Protein AF-A0A7S1AEE5-F1 (afdb_monomer)

pLDDT: mean 79.68, std 17.66, range [35.34, 95.5]

Mean predicted aligned error: 10.33 Å

Nearest PDB structures (foldseek):
  1e42-assembly1_A  TM=6.132E-01  e=3.436E-02  Homo sapiens
  4wmc-assembly2_C  TM=3.630E-01  e=2.914E-01  Klebsiella pneumoniae
  4tmd-assembly1_A  TM=2.696E-01  e=6.691E-01  Mycolicibacterium smegmatis MC2 155
  3pu2-assembly4_D  TM=3.968E-01  e=5.674E+00  Cereibacter sphaeroides 2.4.1
  4esq-assembly1_A  TM=3.292E-01  e=3.325E+00  Mycobacterium tuberculosis H37Rv

Foldseek 3Di:
DDPDDDDDDDDAPLNQWDADPDPLVCLLVVLQCVVVCPDPAKDKDKDKDQAFLVLVVVCCCVRQVRFWRPDDRPDDPPPDPCVVVVVVDDDDDDPDPQPWDWIWGWTAGPPGKIKIWIWTHTRGMIMIMIMINDPVVVVSVVVVVVVSVVVSVVVVVVVVVVVVVVVVPPPDD

InterPro domains:
  IPR038741 AP-5 complex subunit beta-1 [PTHR34033] (4-146)
  IPR048981 AP5B1, C-terminal domain [PF21590] (101-146)

Secondary structure (DSSP, 8-state):
----PPPP-PPPGGGG-B--SS-GGGHHHHHHHHHTT-STT-EEEEEEE---HHHHHHHHHHHHGGGB-SS----------GGG-TTS-SS---------EEEEEEEEETTTEEEEEEEEE-SS-EEEEEEES-THHHHHHHHHHHHHHHHHHHHHHHHHHHHHHHHHTSS--

Sequence (173 aa):
MYFGQLERFCISFQDLFLPARLPLVLWPHLYEHLWKGSLSKSCWSVKVLDLDRAIVQELISCQLGPFIVPFTVRLEEEDFDFEQEECFEREGANEAQVAVETVCVIVFIPPGCHLLMRFTISTHSTIVRILTDRFQLLSYMDSFFLSWSRAALSLVERAVAQEIERGSGGSQL

Structure (mmCIF, N/CA/C/O backbone):
data_AF-A0A7S1AEE5-F1
#
_entry.id   AF-A0A7S1AEE5-F1
#
loop_
_atom_site.group_PDB
_atom_site.id
_atom_site.type_symbol
_atom_site.label_atom_id
_atom_site.label_alt_id
_atom_site.label_comp_id
_atom_site.label_asym_id
_atom_site.label_entity_id
_atom_site.label_seq_id
_atom_site.pdbx_PDB_ins_code
_atom_site.Cartn_x
_atom_site.Cartn_y
_atom_site.Cartn_z
_atom_site.occupancy
_atom_site.B_iso_or_equiv
_atom_site.auth_seq_id
_atom_site.auth_comp_id
_atom_site.auth_asym_id
_atom_site.auth_atom_id
_atom_site.pdbx_PDB_model_num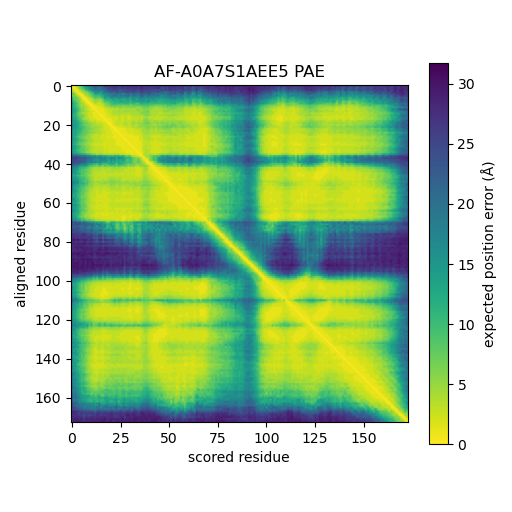
ATOM 1 N N . MET A 1 1 ? -30.326 16.191 -31.937 1.00 45.31 1 MET A N 1
ATOM 2 C CA . MET A 1 1 ? -28.872 16.227 -31.674 1.00 45.31 1 MET A CA 1
ATOM 3 C C . MET A 1 1 ? -28.689 16.090 -30.171 1.00 45.31 1 MET A C 1
ATOM 5 O O . MET A 1 1 ? -29.149 16.970 -29.458 1.00 45.31 1 MET A O 1
ATOM 9 N N . TYR A 1 2 ? -28.131 14.981 -29.681 1.00 51.81 2 TYR A N 1
ATOM 10 C CA . TYR A 1 2 ? -27.785 14.846 -28.262 1.00 51.81 2 TYR A CA 1
ATOM 11 C C . TYR A 1 2 ? -26.402 15.462 -28.049 1.00 51.81 2 TYR A C 1
ATOM 13 O O . TYR A 1 2 ? -25.409 14.926 -28.534 1.00 51.81 2 TYR A O 1
ATOM 21 N N . PHE A 1 3 ? -26.340 16.596 -27.353 1.00 63.00 3 PHE A N 1
ATOM 22 C CA . PHE A 1 3 ? -25.092 17.084 -26.775 1.00 63.00 3 PHE A CA 1
ATOM 23 C C . PHE A 1 3 ? -24.858 16.302 -25.479 1.00 63.00 3 PHE A C 1
ATOM 25 O O . PHE A 1 3 ? -25.424 16.625 -24.440 1.00 63.00 3 PHE A O 1
ATOM 32 N N . GLY A 1 4 ? -24.089 15.216 -25.561 1.00 65.06 4 GLY A N 1
ATOM 33 C CA . GLY A 1 4 ? -23.626 14.493 -24.380 1.00 65.06 4 GLY A CA 1
ATOM 34 C C . GLY A 1 4 ? -22.490 15.270 -23.725 1.00 65.06 4 GLY A C 1
ATOM 35 O O . GLY A 1 4 ? -21.411 15.382 -24.301 1.00 65.06 4 GLY A O 1
ATOM 36 N N . GLN A 1 5 ? -22.733 15.827 -22.542 1.00 72.94 5 GLN A N 1
ATOM 37 C CA . GLN A 1 5 ? -21.680 16.393 -21.706 1.00 72.94 5 GLN A CA 1
ATOM 38 C C . GLN A 1 5 ? -21.078 15.254 -20.877 1.00 72.94 5 GLN A C 1
ATOM 40 O O . GLN A 1 5 ? -21.787 14.615 -20.105 1.00 72.94 5 GLN A O 1
ATOM 45 N N . LEU A 1 6 ? -19.790 14.964 -21.074 1.00 77.81 6 LEU A N 1
ATOM 46 C CA . LEU A 1 6 ? -19.073 13.982 -20.261 1.00 77.81 6 LEU A CA 1
ATOM 47 C C . LEU A 1 6 ? -18.890 14.534 -18.843 1.00 77.81 6 LEU A C 1
ATOM 49 O O . LEU A 1 6 ? -18.485 15.688 -18.669 1.00 77.81 6 LEU A O 1
ATOM 53 N N . GLU A 1 7 ? -19.181 13.709 -17.839 1.00 79.00 7 GLU A N 1
ATOM 54 C CA . GLU A 1 7 ? -18.859 14.034 -16.454 1.00 79.00 7 GLU A CA 1
ATOM 55 C C . GLU A 1 7 ? -17.344 14.135 -16.266 1.00 79.00 7 GLU A C 1
ATOM 57 O O . GLU A 1 7 ? -16.551 13.425 -16.891 1.00 79.00 7 GLU A O 1
ATOM 62 N N . ARG A 1 8 ? -16.934 15.054 -15.391 1.00 83.06 8 ARG A N 1
ATOM 63 C CA . ARG A 1 8 ? -15.538 15.149 -14.975 1.00 83.06 8 ARG A CA 1
ATOM 64 C C . ARG A 1 8 ? -15.229 13.941 -14.104 1.00 83.06 8 ARG A C 1
ATOM 66 O O . ARG A 1 8 ? -15.908 13.724 -13.107 1.00 83.06 8 ARG A O 1
ATOM 73 N N . PHE A 1 9 ? -14.183 13.208 -14.453 1.00 79.31 9 PHE A N 1
ATOM 74 C CA . PHE A 1 9 ? -13.629 12.170 -13.598 1.00 79.31 9 PHE A CA 1
ATOM 75 C C . PHE A 1 9 ? -12.326 12.672 -12.975 1.00 79.31 9 PHE A C 1
ATOM 77 O O . PHE A 1 9 ? -11.569 13.423 -13.596 1.00 79.31 9 PHE A O 1
ATOM 84 N N . CYS A 1 10 ? -12.086 12.280 -11.730 1.00 80.75 10 CYS A N 1
ATOM 85 C CA . CYS A 1 10 ? -10.855 12.581 -11.015 1.00 80.75 10 CYS A CA 1
ATOM 86 C C . CYS A 1 10 ? -9.978 11.334 -11.029 1.00 80.75 10 CYS A C 1
ATOM 88 O O . CYS A 1 10 ? -10.449 10.257 -10.680 1.00 80.75 10 CYS A O 1
ATOM 90 N N . ILE A 1 11 ? -8.716 11.497 -11.418 1.00 83.12 11 ILE A N 1
ATOM 91 C CA . ILE A 1 11 ? -7.698 10.453 -11.299 1.00 83.12 11 ILE A CA 1
ATOM 92 C C . ILE A 1 11 ? -6.930 10.714 -10.007 1.00 83.12 11 ILE A C 1
ATOM 94 O O . ILE A 1 11 ? -6.457 11.825 -9.757 1.00 83.12 11 ILE A O 1
ATOM 98 N N . SER A 1 12 ? -6.814 9.684 -9.193 1.00 87.06 12 SER A N 1
ATOM 99 C CA . SER A 1 12 ? -6.015 9.628 -7.982 1.00 87.06 12 SER A CA 1
ATOM 100 C C . SER A 1 12 ? -4.680 8.926 -8.247 1.00 87.06 12 SER A C 1
ATOM 102 O O . SER A 1 12 ? -4.506 8.212 -9.231 1.00 87.06 12 SER A O 1
ATOM 104 N N . PHE A 1 13 ? -3.703 9.126 -7.362 1.00 88.62 13 PHE A N 1
ATOM 105 C CA . PHE A 1 13 ? -2.380 8.510 -7.506 1.00 88.62 13 PHE A CA 1
ATOM 106 C C . PHE A 1 13 ? -2.438 6.971 -7.523 1.00 88.62 13 PHE A C 1
ATOM 108 O O . PHE A 1 13 ? -1.751 6.333 -8.319 1.00 88.62 13 PHE A O 1
ATOM 115 N N . GLN A 1 14 ? -3.308 6.388 -6.696 1.00 90.31 14 GLN A N 1
ATOM 116 C CA . GLN A 1 14 ? -3.544 4.943 -6.612 1.00 90.31 14 GLN A CA 1
ATOM 117 C C . GLN A 1 14 ? -4.116 4.339 -7.905 1.00 90.31 14 GLN A C 1
ATOM 119 O O . GLN A 1 14 ? -3.916 3.154 -8.150 1.00 90.31 14 GLN A O 1
ATOM 124 N N . ASP A 1 15 ? -4.749 5.133 -8.777 1.00 90.38 15 ASP A N 1
ATOM 125 C CA . ASP A 1 15 ? -5.258 4.639 -10.068 1.00 90.38 15 ASP A CA 1
ATOM 126 C C . ASP A 1 15 ? -4.123 4.255 -11.033 1.00 90.38 15 ASP A C 1
ATOM 128 O O . ASP A 1 15 ? -4.349 3.597 -12.048 1.00 90.38 15 ASP A O 1
ATOM 132 N N . LEU A 1 16 ? -2.884 4.652 -10.718 1.00 91.31 16 LEU A N 1
ATOM 133 C CA . LEU A 1 16 ? -1.684 4.276 -11.463 1.00 91.31 16 LEU A CA 1
ATOM 134 C C . LEU A 1 16 ? -1.049 2.973 -10.959 1.00 91.31 16 LEU A C 1
ATOM 136 O O . LEU A 1 16 ? -0.062 2.524 -11.547 1.00 91.31 16 LEU A O 1
ATOM 140 N N . PHE A 1 17 ? -1.560 2.387 -9.873 1.00 94.56 17 PHE A N 1
ATOM 141 C CA . PHE A 1 17 ? -0.957 1.213 -9.252 1.00 94.56 17 PHE A CA 1
ATOM 142 C C . PHE A 1 17 ? -1.232 -0.033 -10.083 1.00 94.56 17 PHE A C 1
ATOM 144 O O . PHE A 1 17 ? -2.375 -0.390 -10.366 1.00 94.56 17 PHE A O 1
ATOM 151 N N . LEU A 1 18 ? -0.160 -0.731 -10.441 1.00 94.06 18 LEU A N 1
ATOM 152 C CA . LEU A 1 18 ? -0.223 -1.985 -11.173 1.00 94.06 18 LEU A CA 1
ATOM 153 C C . LEU A 1 18 ? 0.375 -3.118 -10.333 1.00 94.06 18 LEU A C 1
ATOM 155 O O . LEU A 1 18 ? 1.465 -2.955 -9.773 1.00 94.06 18 LEU A O 1
ATOM 159 N N . PRO A 1 19 ? -0.312 -4.270 -10.232 1.00 90.56 19 PRO A N 1
ATOM 160 C CA . PRO A 1 19 ? 0.223 -5.424 -9.530 1.00 90.56 19 PRO A CA 1
ATOM 161 C C . PRO A 1 19 ? 1.375 -6.035 -10.328 1.00 90.56 19 PRO A C 1
ATOM 163 O O . PRO A 1 19 ? 1.476 -5.867 -11.551 1.00 90.56 19 PRO A O 1
ATOM 166 N N . ALA A 1 20 ? 2.236 -6.788 -9.645 1.00 88.25 20 ALA A N 1
ATOM 167 C CA . ALA A 1 20 ? 3.298 -7.517 -10.319 1.00 88.25 20 ALA A CA 1
ATOM 168 C C . ALA A 1 20 ? 2.694 -8.551 -11.286 1.00 88.25 20 ALA A C 1
ATOM 170 O O . ALA A 1 20 ? 1.868 -9.385 -10.914 1.00 88.25 20 ALA A O 1
ATOM 171 N N . ARG A 1 21 ? 3.120 -8.524 -12.552 1.00 89.00 21 ARG A N 1
ATOM 172 C CA . ARG A 1 21 ? 2.671 -9.476 -13.583 1.00 89.00 21 ARG A CA 1
ATOM 173 C C . ARG A 1 21 ? 3.474 -10.775 -13.517 1.00 89.00 21 ARG A C 1
ATOM 175 O O . ARG A 1 21 ? 4.155 -11.144 -14.468 1.00 89.00 21 ARG A O 1
ATOM 182 N N . LEU A 1 22 ? 3.432 -11.431 -12.363 1.00 89.56 22 LEU A N 1
ATOM 183 C CA . LEU A 1 22 ? 4.249 -12.598 -12.041 1.00 89.56 22 LEU A CA 1
ATOM 184 C C . LEU A 1 22 ? 3.437 -13.591 -11.191 1.00 89.56 22 LEU A C 1
ATOM 186 O O . LEU A 1 22 ? 2.588 -13.146 -10.417 1.00 89.56 22 LEU A O 1
ATOM 190 N N . PRO A 1 23 ? 3.683 -14.913 -11.274 1.00 91.81 23 PRO A N 1
ATOM 191 C CA . PRO A 1 23 ? 3.120 -15.867 -10.321 1.00 91.81 23 PRO A CA 1
ATOM 192 C C . PRO A 1 23 ? 3.413 -15.475 -8.867 1.00 91.81 23 PRO A C 1
ATOM 194 O O . PRO A 1 23 ? 4.552 -15.143 -8.538 1.00 91.81 23 PRO A O 1
ATOM 197 N N . LEU A 1 24 ? 2.406 -15.575 -7.992 1.00 89.75 24 LEU A N 1
ATOM 198 C CA . LEU A 1 24 ? 2.476 -15.160 -6.580 1.00 89.75 24 LEU A CA 1
ATOM 199 C C . LEU A 1 24 ? 3.647 -15.780 -5.803 1.00 89.75 24 LEU A C 1
ATOM 201 O O . LEU A 1 24 ? 4.214 -15.145 -4.920 1.00 89.75 24 LEU A O 1
ATOM 205 N N . VAL A 1 25 ? 4.056 -16.998 -6.168 1.00 91.00 25 VAL A N 1
ATOM 206 C CA . VAL A 1 25 ? 5.188 -17.706 -5.545 1.00 91.00 25 VAL A CA 1
ATOM 207 C C . VAL A 1 25 ? 6.533 -17.002 -5.746 1.00 91.00 25 VAL A C 1
ATOM 209 O O . VAL A 1 25 ? 7.462 -17.229 -4.981 1.00 91.00 25 VAL A O 1
ATOM 212 N N . LEU A 1 26 ? 6.651 -16.138 -6.757 1.00 92.12 26 LEU A N 1
ATOM 213 C CA . LEU A 1 26 ? 7.883 -15.408 -7.060 1.00 92.12 26 LEU A CA 1
ATOM 214 C C . LEU A 1 26 ? 7.898 -13.987 -6.477 1.00 92.12 26 LEU A C 1
ATOM 216 O O . LEU A 1 26 ? 8.938 -13.332 -6.503 1.00 92.12 26 LEU A O 1
ATOM 220 N N . TRP A 1 27 ? 6.769 -13.498 -5.954 1.00 93.56 27 TRP A N 1
ATOM 221 C CA . TRP A 1 27 ? 6.673 -12.145 -5.400 1.00 93.56 27 TRP A CA 1
ATOM 222 C C . TRP A 1 27 ? 7.599 -11.912 -4.202 1.00 93.56 27 TRP A C 1
ATOM 224 O O . TRP A 1 27 ? 8.237 -10.863 -4.188 1.00 93.56 27 TRP A O 1
ATOM 234 N N . PRO A 1 28 ? 7.744 -12.844 -3.236 1.00 92.12 28 PRO A N 1
ATOM 235 C CA . PRO A 1 28 ? 8.662 -12.648 -2.114 1.00 92.12 28 PRO A CA 1
ATOM 236 C C . PRO A 1 28 ? 10.107 -12.494 -2.582 1.00 92.12 28 PRO A C 1
ATOM 238 O O . PRO A 1 28 ? 10.775 -11.545 -2.195 1.00 92.12 28 PRO A O 1
ATOM 241 N N . HIS A 1 29 ? 10.563 -13.359 -3.492 1.00 90.75 29 HIS A N 1
ATOM 242 C CA . HIS A 1 29 ? 11.919 -13.289 -4.041 1.00 90.75 29 HIS A CA 1
ATOM 243 C C . HIS A 1 29 ? 12.167 -11.994 -4.815 1.00 90.75 29 HIS A C 1
ATOM 245 O O . HIS A 1 29 ? 13.225 -11.383 -4.678 1.00 90.75 29 HIS A O 1
ATOM 251 N N . LEU A 1 30 ? 11.185 -11.558 -5.610 1.00 91.12 30 LEU A N 1
ATOM 252 C CA . LEU A 1 30 ? 11.250 -10.276 -6.303 1.00 91.12 30 LEU A CA 1
ATOM 253 C C . LEU A 1 30 ? 11.339 -9.117 -5.303 1.00 91.12 30 LEU A C 1
ATOM 255 O O . LEU A 1 30 ? 12.180 -8.237 -5.466 1.00 91.12 30 LEU A O 1
ATOM 259 N N . TYR A 1 31 ? 10.497 -9.132 -4.269 1.00 92.62 31 TYR A N 1
ATOM 260 C CA . TYR A 1 31 ? 10.488 -8.112 -3.229 1.00 92.62 31 TYR A CA 1
ATOM 261 C C . TYR A 1 31 ? 11.837 -8.044 -2.507 1.00 92.62 31 TYR A C 1
ATOM 263 O O . TYR A 1 31 ? 12.421 -6.970 -2.442 1.00 92.62 31 TYR A O 1
ATOM 271 N N . GLU A 1 32 ? 12.369 -9.174 -2.026 1.00 91.25 32 GLU A N 1
ATOM 272 C CA . GLU A 1 32 ? 13.679 -9.245 -1.358 1.00 91.25 32 GLU A CA 1
ATOM 273 C C . GLU A 1 32 ? 14.794 -8.700 -2.249 1.00 91.25 32 GLU A C 1
ATOM 275 O O . GLU A 1 32 ? 15.631 -7.918 -1.801 1.00 91.25 32 GLU A O 1
ATOM 280 N N . HIS A 1 33 ? 14.793 -9.087 -3.524 1.00 89.50 33 HIS A N 1
ATOM 281 C CA . HIS A 1 33 ? 15.811 -8.665 -4.475 1.00 89.50 33 HIS A CA 1
ATOM 282 C C . HIS A 1 33 ? 15.778 -7.153 -4.743 1.00 89.50 33 HIS A C 1
ATOM 284 O O . HIS A 1 33 ? 16.827 -6.506 -4.778 1.00 89.50 33 HIS A O 1
ATOM 290 N N . LEU A 1 34 ? 14.583 -6.578 -4.907 1.00 89.75 34 LEU A N 1
ATOM 291 C CA . LEU A 1 34 ? 14.423 -5.136 -5.097 1.00 89.75 34 LEU A CA 1
ATOM 292 C C . LEU A 1 34 ? 14.723 -4.361 -3.803 1.00 89.75 34 LEU A C 1
ATOM 294 O O . LEU A 1 34 ? 15.353 -3.306 -3.860 1.00 89.75 34 LEU A O 1
ATOM 298 N N . TRP A 1 35 ? 14.327 -4.901 -2.646 1.00 89.75 35 TRP A N 1
ATOM 299 C CA . TRP A 1 35 ? 14.527 -4.280 -1.335 1.00 89.75 35 TRP A CA 1
ATOM 300 C C . TRP A 1 35 ? 16.006 -4.188 -0.947 1.00 89.75 35 TRP A C 1
ATOM 302 O O . TRP A 1 35 ? 16.453 -3.135 -0.508 1.00 89.75 35 TRP A O 1
ATOM 312 N N . LYS A 1 36 ? 16.798 -5.242 -1.200 1.00 86.19 36 LYS A N 1
ATOM 313 C CA . LYS A 1 36 ? 18.249 -5.289 -0.915 1.00 86.19 36 LYS A CA 1
ATOM 314 C C . LYS A 1 36 ? 19.103 -4.356 -1.791 1.00 86.19 36 LYS A C 1
ATOM 316 O O . LYS A 1 36 ? 20.327 -4.430 -1.761 1.00 86.19 36 LYS A O 1
ATOM 321 N N . GLY A 1 37 ? 18.487 -3.480 -2.583 1.00 71.31 37 GLY A N 1
ATOM 322 C CA . GLY A 1 37 ? 19.213 -2.446 -3.313 1.00 71.31 37 GLY A CA 1
ATOM 323 C C . GLY A 1 37 ? 19.885 -2.942 -4.591 1.00 71.31 37 GLY A C 1
ATOM 324 O O . GLY A 1 37 ? 20.918 -2.407 -4.982 1.00 71.31 37 GLY A O 1
ATOM 325 N N . SER A 1 38 ? 19.284 -3.900 -5.313 1.00 65.50 38 SER A N 1
ATOM 326 C CA . SER A 1 38 ? 19.767 -4.273 -6.657 1.00 65.50 38 SER A CA 1
ATOM 327 C C . SER A 1 38 ? 19.734 -3.107 -7.670 1.00 65.50 38 SER A C 1
ATOM 329 O O . SER A 1 38 ? 20.199 -3.249 -8.803 1.00 65.50 38 SER A O 1
ATOM 331 N N . LEU A 1 39 ? 19.174 -1.956 -7.298 1.00 65.38 39 LEU A N 1
ATOM 332 C CA . LEU A 1 39 ? 19.015 -0.789 -8.153 1.00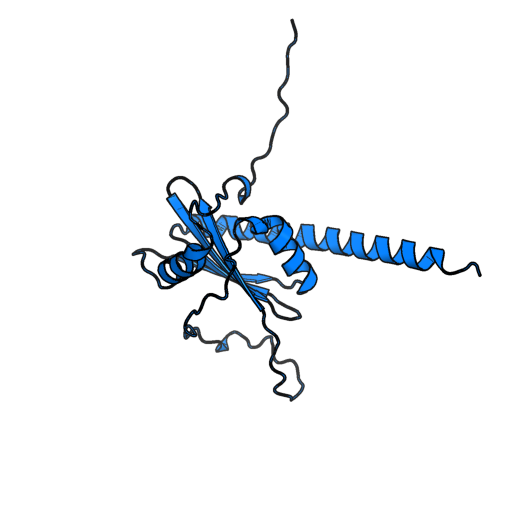 65.38 39 LEU A CA 1
ATOM 333 C C . LEU A 1 39 ? 20.027 0.289 -7.786 1.00 65.38 39 LEU A C 1
ATOM 335 O O . LEU A 1 39 ? 20.113 0.728 -6.645 1.00 65.38 39 LEU A O 1
ATOM 339 N N . SER A 1 40 ? 20.714 0.815 -8.796 1.00 65.44 40 SER A N 1
ATOM 340 C CA . SER A 1 40 ? 21.739 1.856 -8.648 1.00 65.44 40 SER A CA 1
ATOM 341 C C . SER A 1 40 ? 21.244 3.184 -8.046 1.00 65.44 40 SER A C 1
ATOM 343 O O . SER A 1 40 ? 22.058 4.061 -7.769 1.00 65.44 40 SER A O 1
ATOM 345 N N . LYS A 1 41 ? 19.923 3.387 -7.925 1.00 75.94 41 LYS A N 1
ATOM 346 C CA . LYS A 1 41 ? 19.286 4.619 -7.426 1.00 75.94 41 LYS A CA 1
ATOM 347 C C . LYS A 1 41 ? 18.014 4.293 -6.636 1.00 75.94 41 LYS A C 1
ATOM 349 O O . LYS A 1 41 ? 16.914 4.511 -7.130 1.00 75.94 41 LYS A O 1
ATOM 354 N N . SER A 1 42 ? 18.160 3.758 -5.429 1.00 85.44 42 SER A N 1
ATOM 355 C CA . SER A 1 42 ? 17.049 3.619 -4.480 1.00 85.44 42 SER A CA 1
ATOM 356 C C . SER A 1 42 ? 16.830 4.916 -3.699 1.00 85.44 42 SER A C 1
ATOM 358 O O . SER A 1 42 ? 17.782 5.557 -3.254 1.00 85.44 42 SER A O 1
ATOM 360 N N . CYS A 1 43 ? 15.575 5.291 -3.502 1.00 89.75 43 CYS A N 1
ATOM 361 C CA . CYS A 1 43 ? 15.137 6.379 -2.641 1.00 89.75 43 CYS A CA 1
ATOM 362 C C . CYS A 1 43 ? 14.284 5.799 -1.515 1.00 89.75 43 CYS A C 1
ATOM 364 O O . CYS A 1 43 ? 13.377 5.007 -1.772 1.00 89.75 43 CYS A O 1
ATOM 366 N N . TRP A 1 44 ? 14.569 6.224 -0.288 1.00 91.69 44 TRP A N 1
ATOM 367 C CA . TRP A 1 44 ? 13.929 5.722 0.921 1.00 91.69 44 TRP A CA 1
ATOM 368 C C . TRP A 1 44 ? 13.064 6.795 1.576 1.00 91.69 44 TRP A C 1
ATOM 370 O O . TRP A 1 44 ? 13.376 7.985 1.524 1.00 91.69 44 TRP A O 1
ATOM 380 N N . SER A 1 45 ? 11.979 6.370 2.213 1.00 92.12 45 SER A N 1
ATOM 381 C CA . SER A 1 45 ? 11.167 7.209 3.090 1.00 92.12 45 SER A CA 1
ATOM 382 C C . SER A 1 45 ? 10.558 6.362 4.198 1.00 92.12 45 SER A C 1
ATOM 384 O O . SER A 1 45 ? 10.294 5.176 4.008 1.00 92.12 45 SER A O 1
ATOM 386 N N . VAL A 1 46 ? 10.314 6.982 5.347 1.00 91.88 46 VAL A N 1
ATOM 387 C CA . VAL A 1 46 ? 9.594 6.371 6.462 1.00 91.88 46 VAL A CA 1
ATOM 388 C C . VAL A 1 46 ? 8.366 7.222 6.751 1.00 91.88 46 VAL A C 1
ATOM 390 O O . VAL A 1 46 ? 8.443 8.453 6.757 1.00 91.88 46 VAL A O 1
ATOM 393 N N . LYS A 1 47 ? 7.225 6.566 6.953 1.00 91.81 47 LYS A N 1
ATOM 394 C CA . LYS A 1 47 ? 5.973 7.186 7.390 1.00 91.81 47 LYS A CA 1
ATOM 395 C C . LYS A 1 47 ? 5.512 6.502 8.665 1.00 91.81 47 LYS A C 1
ATOM 397 O O . LYS A 1 47 ? 5.558 5.279 8.752 1.00 91.81 47 LYS A O 1
ATOM 402 N N . VAL A 1 48 ? 5.066 7.292 9.629 1.00 91.50 48 VAL A N 1
ATOM 403 C CA . VAL A 1 48 ? 4.465 6.794 10.866 1.00 91.50 48 VAL A CA 1
ATOM 404 C C . VAL A 1 48 ? 2.972 7.070 10.786 1.00 91.50 48 VAL A C 1
ATOM 406 O O . VAL A 1 48 ? 2.561 8.182 10.453 1.00 91.50 48 VAL A O 1
ATOM 409 N N . LEU A 1 49 ? 2.175 6.033 11.010 1.00 90.56 49 LEU A N 1
ATOM 410 C CA . LEU A 1 49 ? 0.724 6.100 11.039 1.00 90.56 49 LEU A CA 1
ATOM 411 C C . LEU A 1 49 ? 0.268 5.829 12.471 1.00 90.56 49 LEU A C 1
ATOM 413 O O . LEU A 1 49 ? 0.376 4.700 12.951 1.00 90.56 49 LEU A O 1
ATOM 417 N N . ASP A 1 50 ? -0.278 6.852 13.120 1.00 89.25 50 ASP A N 1
ATOM 418 C CA . ASP A 1 50 ? -0.894 6.749 14.447 1.00 89.25 50 ASP A CA 1
ATOM 419 C C . ASP A 1 50 ? -2.340 6.253 14.299 1.00 89.25 50 ASP A C 1
ATOM 421 O O . ASP A 1 50 ? -3.308 6.992 14.479 1.00 89.25 50 ASP A O 1
ATOM 425 N N . LEU A 1 51 ? -2.479 5.009 13.841 1.00 87.81 51 LEU A N 1
ATOM 426 C CA . LEU A 1 51 ? -3.753 4.340 13.599 1.00 87.81 51 LEU A CA 1
ATOM 427 C C . LEU A 1 51 ? -3.735 2.960 14.253 1.00 87.81 51 LEU A C 1
ATOM 429 O O . LEU A 1 51 ? -2.729 2.250 14.193 1.00 87.81 51 LEU A O 1
ATOM 433 N N . ASP A 1 52 ? -4.879 2.561 14.809 1.00 89.12 52 ASP A N 1
ATOM 434 C CA . ASP A 1 52 ? -5.038 1.243 15.418 1.00 89.12 52 ASP A CA 1
ATOM 435 C C . ASP A 1 52 ? -4.793 0.119 14.408 1.00 89.12 52 ASP A C 1
ATOM 437 O O . ASP A 1 52 ? -5.207 0.190 13.244 1.00 89.12 52 ASP A O 1
ATOM 441 N N . ARG A 1 53 ? -4.200 -0.977 14.894 1.00 89.56 53 ARG A N 1
ATOM 442 C CA . ARG A 1 53 ? -3.885 -2.172 14.097 1.00 89.56 53 ARG A CA 1
ATOM 443 C C . ARG A 1 53 ? -5.039 -2.640 13.212 1.00 89.56 53 ARG A C 1
ATOM 445 O O . ARG A 1 53 ? -4.831 -2.883 12.027 1.00 89.56 53 ARG A O 1
ATOM 452 N N . ALA A 1 54 ? -6.243 -2.758 13.774 1.00 91.00 54 ALA A N 1
ATOM 453 C CA . ALA A 1 54 ? -7.411 -3.252 13.045 1.00 91.00 54 ALA A CA 1
ATOM 454 C C . ALA A 1 54 ? -7.794 -2.328 11.876 1.00 91.00 54 ALA A C 1
ATOM 456 O O . ALA A 1 54 ? -8.111 -2.799 10.786 1.00 91.00 54 ALA A O 1
ATOM 457 N N . ILE A 1 55 ? -7.701 -1.010 12.082 1.00 92.19 55 ILE A N 1
ATOM 458 C CA . ILE A 1 55 ? -7.981 -0.012 11.047 1.00 92.19 55 ILE A CA 1
ATOM 459 C C . ILE A 1 55 ? -6.930 -0.106 9.941 1.00 92.19 55 ILE A C 1
ATOM 461 O O . ILE A 1 55 ? -7.271 -0.123 8.762 1.00 92.19 55 ILE A O 1
ATOM 465 N N . VAL A 1 56 ? -5.651 -0.200 10.308 1.00 93.00 56 VAL A N 1
ATOM 466 C CA . VAL A 1 56 ? -4.556 -0.312 9.337 1.00 93.00 56 VAL A CA 1
ATOM 467 C C . VAL A 1 56 ? -4.674 -1.591 8.511 1.00 93.00 56 VAL A C 1
ATOM 469 O O . VAL A 1 56 ? -4.527 -1.534 7.293 1.00 93.00 56 VAL A O 1
ATOM 472 N N . GLN A 1 57 ? -4.981 -2.726 9.139 1.00 93.25 57 GLN A N 1
ATOM 473 C CA . GLN A 1 57 ? -5.208 -3.993 8.439 1.00 93.25 57 GLN A CA 1
ATOM 474 C C . GLN A 1 57 ? -6.362 -3.885 7.434 1.00 93.25 57 GLN A C 1
ATOM 476 O O . GLN A 1 57 ? -6.218 -4.313 6.287 1.00 93.25 57 GLN A O 1
ATOM 481 N N . GLU A 1 58 ? -7.474 -3.258 7.827 1.00 93.94 58 GLU A N 1
ATOM 482 C CA . GLU A 1 58 ? -8.619 -3.040 6.940 1.00 93.94 58 GLU A CA 1
ATOM 483 C C . GLU A 1 58 ? -8.260 -2.118 5.765 1.00 93.94 58 GLU A C 1
ATOM 485 O O . GLU A 1 58 ? -8.592 -2.413 4.615 1.00 93.94 58 GLU A O 1
ATOM 490 N N . LEU A 1 59 ? -7.521 -1.032 6.017 1.00 94.44 59 LEU A N 1
ATOM 491 C CA . LEU A 1 59 ? -7.067 -0.108 4.973 1.00 94.44 59 LEU A CA 1
ATOM 492 C C . LEU A 1 59 ? -6.083 -0.773 4.004 1.00 94.44 59 LEU A C 1
ATOM 494 O O . LEU A 1 59 ? -6.211 -0.589 2.793 1.00 94.44 59 LEU A O 1
ATOM 498 N N . ILE A 1 60 ? -5.144 -1.577 4.512 1.00 94.50 60 ILE A N 1
ATOM 499 C CA . ILE A 1 60 ? -4.227 -2.377 3.691 1.00 94.50 60 ILE A CA 1
ATOM 500 C C . ILE A 1 60 ? -5.022 -3.356 2.824 1.00 94.50 60 ILE A C 1
ATOM 502 O O . ILE A 1 60 ? -4.794 -3.415 1.618 1.00 94.50 60 ILE A O 1
ATOM 506 N N . SER A 1 61 ? -5.979 -4.083 3.403 1.00 93.50 61 SER A N 1
ATOM 507 C CA . SER A 1 61 ? -6.826 -5.022 2.664 1.00 93.50 61 SER A CA 1
ATOM 508 C C . SER A 1 61 ? -7.614 -4.315 1.552 1.00 93.50 61 SER A C 1
ATOM 510 O O . SER A 1 61 ? -7.557 -4.721 0.390 1.00 93.50 61 SER A O 1
ATOM 512 N N . CYS A 1 62 ? -8.267 -3.195 1.877 1.00 92.00 62 CYS A N 1
ATOM 513 C CA . CYS A 1 62 ? -9.116 -2.452 0.948 1.00 92.00 62 CYS A CA 1
ATOM 514 C C . CYS A 1 62 ? -8.338 -1.755 -0.174 1.00 92.00 62 CYS A C 1
ATOM 516 O O . CYS A 1 62 ? -8.803 -1.722 -1.312 1.00 92.00 62 CYS A O 1
ATOM 518 N N . GLN A 1 63 ? -7.186 -1.157 0.138 1.00 92.94 63 GLN A N 1
ATOM 519 C CA . GLN A 1 63 ? -6.472 -0.280 -0.797 1.00 92.94 63 GLN A CA 1
ATOM 520 C C . GLN A 1 63 ? -5.256 -0.939 -1.439 1.00 92.94 63 GLN A C 1
ATOM 522 O O . GLN A 1 63 ? -4.893 -0.596 -2.563 1.00 92.94 63 GLN A O 1
ATOM 527 N N . LEU A 1 64 ? -4.616 -1.876 -0.738 1.00 95.06 64 LEU A N 1
ATOM 528 C CA . LEU A 1 64 ? -3.378 -2.515 -1.177 1.00 95.06 64 LEU A CA 1
ATOM 529 C C . LEU A 1 64 ? -3.526 -4.018 -1.439 1.00 95.06 64 LEU A C 1
ATOM 531 O O . LEU A 1 64 ? -2.565 -4.624 -1.900 1.00 95.06 64 LEU A O 1
ATOM 535 N N . GLY A 1 65 ? -4.704 -4.614 -1.219 1.00 93.50 65 GLY A N 1
ATOM 536 C CA . GLY A 1 65 ? -4.952 -6.060 -1.312 1.00 93.50 65 GLY A CA 1
ATOM 537 C C . GLY A 1 65 ? -4.296 -6.770 -2.508 1.00 93.50 65 GLY A C 1
ATOM 538 O O . GLY A 1 65 ? -3.518 -7.700 -2.297 1.00 93.50 65 GLY A O 1
ATOM 539 N N . PRO A 1 66 ? -4.515 -6.320 -3.760 1.00 93.81 66 PRO A N 1
ATOM 540 C CA . PRO A 1 66 ? -3.920 -6.939 -4.951 1.00 93.81 66 PRO A CA 1
ATOM 541 C C . PRO A 1 66 ? -2.392 -6.831 -5.050 1.00 93.81 66 PRO A C 1
ATOM 543 O O . PRO A 1 66 ? -1.802 -7.437 -5.938 1.00 93.81 66 PRO A O 1
ATOM 546 N N . PHE A 1 67 ? -1.764 -6.026 -4.197 1.00 95.50 67 PHE A N 1
ATOM 547 C CA . PHE A 1 67 ? -0.342 -5.690 -4.212 1.00 95.50 67 PHE A CA 1
ATOM 548 C C . PHE A 1 67 ? 0.410 -6.303 -3.017 1.00 95.50 67 PHE A C 1
ATOM 550 O O . PHE A 1 67 ? 1.633 -6.166 -2.929 1.00 95.50 67 PHE A O 1
ATOM 557 N N . ILE A 1 68 ? -0.297 -6.981 -2.103 1.00 95.06 68 ILE A N 1
ATOM 558 C CA . ILE A 1 68 ? 0.286 -7.635 -0.926 1.00 95.06 68 ILE A CA 1
ATOM 559 C C . ILE A 1 68 ? 1.110 -8.852 -1.353 1.00 95.06 68 ILE A C 1
ATOM 561 O O . ILE A 1 68 ? 0.665 -9.701 -2.124 1.00 95.06 68 ILE A O 1
ATOM 565 N N . VAL A 1 69 ? 2.318 -8.958 -0.803 1.00 93.69 69 VAL A N 1
ATOM 566 C CA . VAL A 1 69 ? 3.193 -10.118 -0.965 1.00 93.69 69 VAL A CA 1
ATOM 567 C C . VAL A 1 69 ? 2.712 -11.238 -0.025 1.00 93.69 69 VAL A C 1
ATOM 569 O O . VAL A 1 69 ? 2.710 -11.046 1.189 1.00 93.69 69 VAL A O 1
ATOM 572 N N . PRO A 1 70 ? 2.321 -12.417 -0.543 1.00 84.81 70 PRO A N 1
ATOM 573 C CA . PRO A 1 70 ? 1.580 -13.428 0.225 1.00 84.81 70 PRO A CA 1
ATOM 574 C C . PRO A 1 70 ? 2.406 -14.261 1.222 1.00 84.81 70 PRO A C 1
ATOM 576 O O . PRO A 1 70 ? 1.846 -15.126 1.889 1.00 84.81 70 PRO A O 1
ATOM 579 N N . PHE A 1 71 ? 3.719 -14.042 1.338 1.00 76.69 71 PHE A N 1
ATOM 580 C CA . PHE A 1 71 ? 4.590 -14.801 2.242 1.00 76.69 71 PHE A CA 1
ATOM 581 C C . PHE A 1 71 ? 5.462 -13.873 3.081 1.00 76.69 71 PHE A C 1
ATOM 583 O O . PHE A 1 71 ? 5.793 -12.766 2.656 1.00 76.69 71 PHE A O 1
ATOM 590 N N . THR A 1 72 ? 5.885 -14.362 4.248 1.00 68.75 72 THR A N 1
ATOM 591 C CA . THR A 1 72 ? 6.860 -13.674 5.095 1.00 68.75 72 THR A CA 1
ATOM 592 C C . THR A 1 72 ? 8.193 -13.569 4.362 1.00 68.75 72 THR A C 1
ATOM 594 O O . THR A 1 72 ? 8.922 -14.548 4.208 1.00 68.75 72 THR A O 1
ATOM 597 N N . VAL A 1 73 ? 8.484 -12.359 3.902 1.00 62.34 73 VAL A N 1
ATOM 598 C CA . VAL A 1 73 ? 9.766 -11.948 3.334 1.00 62.34 73 VAL A CA 1
ATOM 599 C C . VAL A 1 73 ? 10.817 -12.027 4.444 1.00 62.34 73 VAL A C 1
ATOM 601 O O . VAL A 1 73 ? 10.647 -11.409 5.496 1.00 62.34 73 VAL A O 1
ATOM 604 N N . ARG A 1 74 ? 11.892 -12.797 4.240 1.00 57.09 74 ARG A N 1
ATOM 605 C CA . ARG A 1 74 ? 13.001 -12.899 5.201 1.00 57.09 74 ARG A CA 1
ATOM 606 C C . ARG A 1 74 ? 14.010 -11.804 4.888 1.00 57.09 74 ARG A C 1
ATOM 608 O O . ARG A 1 74 ? 15.034 -12.036 4.248 1.00 57.09 74 ARG A O 1
ATOM 615 N N . LEU A 1 75 ? 13.691 -10.590 5.314 1.00 59.41 75 LEU A N 1
ATOM 616 C CA . LEU A 1 75 ? 14.677 -9.519 5.331 1.00 59.41 75 LEU A CA 1
ATOM 617 C C . LEU A 1 75 ? 15.591 -9.745 6.534 1.00 59.41 75 LEU A C 1
ATOM 619 O O . LEU A 1 75 ? 15.107 -10.008 7.632 1.00 59.41 75 LEU A O 1
ATOM 623 N N . GLU A 1 76 ? 16.901 -9.690 6.308 1.00 54.62 76 GLU A N 1
ATOM 624 C CA . GLU A 1 76 ? 17.858 -9.561 7.407 1.00 54.62 76 GLU A CA 1
ATOM 625 C C . GLU A 1 76 ? 17.525 -8.272 8.172 1.00 54.62 76 GLU A C 1
ATOM 627 O O . GLU A 1 76 ? 17.031 -7.313 7.569 1.00 54.62 76 GLU A O 1
ATOM 632 N N . GLU A 1 77 ? 17.711 -8.286 9.493 1.00 50.59 77 GLU A N 1
ATOM 633 C CA . GLU A 1 77 ? 17.536 -7.107 10.340 1.00 50.59 77 GLU A CA 1
ATOM 634 C C . GLU A 1 77 ? 18.452 -6.007 9.796 1.00 50.59 77 GLU A C 1
ATOM 636 O O . GLU A 1 77 ? 19.670 -6.083 9.898 1.00 50.59 77 GLU A O 1
ATOM 641 N N . GLU A 1 78 ? 17.873 -5.036 9.092 1.00 46.28 78 GLU A N 1
ATOM 642 C CA . GLU A 1 78 ? 18.628 -3.877 8.638 1.00 46.28 78 GLU A CA 1
ATOM 643 C C . GLU A 1 78 ? 18.990 -3.059 9.883 1.00 46.28 78 GLU A C 1
ATOM 645 O O . GLU A 1 78 ? 18.085 -2.647 10.612 1.00 46.28 78 GLU A O 1
ATOM 650 N N . ASP A 1 79 ? 20.291 -2.828 10.088 1.00 42.75 79 ASP A N 1
ATOM 651 C CA . ASP A 1 79 ? 20.908 -1.986 11.127 1.00 42.75 79 ASP A CA 1
ATOM 652 C C . ASP A 1 79 ? 20.499 -0.501 10.985 1.00 42.75 79 ASP A C 1
ATOM 654 O O . ASP A 1 79 ? 21.329 0.385 10.779 1.00 42.75 79 ASP A O 1
ATOM 658 N N . PHE A 1 80 ? 19.204 -0.189 11.009 1.00 48.34 80 PHE A N 1
ATOM 659 C CA . PHE A 1 80 ? 18.743 1.188 11.131 1.00 48.34 80 PHE A CA 1
ATOM 660 C C . PHE A 1 80 ? 18.537 1.481 12.606 1.00 48.34 80 PHE A C 1
ATOM 662 O O . PHE A 1 80 ? 17.581 0.976 13.189 1.00 48.34 80 PHE A O 1
ATOM 669 N N . ASP A 1 81 ? 19.453 2.282 13.165 1.00 44.31 81 ASP A N 1
ATOM 670 C CA . ASP A 1 81 ? 19.476 2.742 14.554 1.00 44.31 81 ASP A CA 1
ATOM 671 C C . ASP A 1 81 ? 18.063 3.063 15.056 1.00 44.31 81 ASP A C 1
ATOM 673 O O . ASP A 1 81 ? 17.483 4.116 14.779 1.00 44.31 81 ASP A O 1
ATOM 677 N N . PHE A 1 82 ? 17.528 2.127 15.836 1.00 42.94 82 PHE A N 1
ATOM 678 C CA . PHE A 1 82 ? 16.290 2.249 16.600 1.00 42.94 82 PHE A CA 1
ATOM 679 C C . PHE A 1 82 ? 16.388 3.335 17.692 1.00 42.94 82 PHE A C 1
ATOM 681 O O . PHE A 1 82 ? 15.421 3.567 18.407 1.00 42.94 82 PHE A O 1
ATOM 688 N N . GLU A 1 83 ? 17.511 4.054 17.821 1.00 46.47 83 GLU A N 1
ATOM 689 C CA . GLU A 1 83 ? 17.676 5.131 18.808 1.00 46.47 83 GLU A CA 1
ATOM 690 C C . GLU A 1 83 ? 16.742 6.340 18.570 1.00 46.47 83 GLU A C 1
ATOM 692 O O . GLU A 1 83 ? 16.636 7.213 19.423 1.00 46.47 83 GLU A O 1
ATOM 697 N N . GLN A 1 84 ? 16.002 6.390 17.453 1.00 44.91 84 GLN A N 1
ATOM 698 C CA . GLN A 1 84 ? 14.893 7.339 17.250 1.00 44.91 84 GLN A CA 1
ATOM 699 C C . GLN A 1 84 ? 13.508 6.805 17.669 1.00 44.91 84 GLN A C 1
ATOM 701 O O . GLN A 1 84 ? 12.505 7.487 17.458 1.00 44.91 84 GLN A O 1
ATOM 706 N N . GLU A 1 85 ? 13.426 5.617 18.276 1.00 48.31 85 GLU A N 1
ATOM 707 C CA . GLU A 1 85 ? 12.181 4.992 18.746 1.00 48.31 85 GLU A CA 1
ATOM 708 C C . GLU A 1 85 ? 11.866 5.255 20.239 1.00 48.31 85 GLU A C 1
ATOM 710 O O . GLU A 1 85 ? 11.109 4.512 20.864 1.00 48.31 85 GLU A O 1
ATOM 715 N N . GLU A 1 86 ? 12.338 6.370 20.812 1.00 43.22 86 GLU A N 1
ATOM 716 C CA . GLU A 1 86 ? 12.008 6.829 22.183 1.00 43.22 86 GLU A CA 1
ATOM 717 C C . GLU A 1 86 ? 10.506 7.157 22.426 1.00 43.22 86 GLU A C 1
ATOM 719 O O . GLU A 1 86 ? 10.143 7.733 23.448 1.00 43.22 86 GLU A O 1
ATOM 724 N N . CYS A 1 87 ? 9.583 6.793 21.530 1.00 44.94 87 CYS A N 1
ATOM 725 C CA . CYS A 1 87 ? 8.135 6.929 21.759 1.00 44.94 87 CYS A CA 1
ATOM 726 C C . CYS A 1 87 ? 7.428 5.637 22.200 1.00 44.94 87 CYS A C 1
ATOM 728 O O . CYS A 1 87 ? 6.235 5.692 22.498 1.00 44.94 87 CYS A O 1
ATOM 730 N N . PHE A 1 88 ? 8.123 4.496 22.287 1.00 47.56 88 PHE A N 1
ATOM 731 C CA . PHE A 1 88 ? 7.521 3.257 22.807 1.00 47.56 88 PHE A CA 1
ATOM 732 C C . PHE A 1 88 ? 7.721 3.052 24.313 1.00 47.56 88 PHE A C 1
ATOM 734 O O . PHE A 1 88 ? 7.020 2.239 24.916 1.00 47.56 88 PHE A O 1
ATOM 741 N N . GLU A 1 89 ? 8.603 3.820 24.954 1.00 45.75 89 GLU A N 1
ATOM 742 C CA . GLU A 1 89 ? 8.820 3.732 26.396 1.00 45.75 89 GLU A CA 1
ATOM 743 C C . GLU A 1 89 ? 7.980 4.765 27.146 1.00 45.75 89 GLU A C 1
ATOM 745 O O . GLU A 1 89 ? 8.454 5.811 27.586 1.00 45.75 89 GLU A O 1
ATOM 750 N N . ARG A 1 90 ? 6.700 4.444 27.353 1.00 41.28 90 ARG A N 1
ATOM 751 C CA . ARG A 1 90 ? 5.971 4.999 28.496 1.00 41.28 90 ARG A CA 1
ATOM 752 C C . ARG A 1 90 ? 5.673 3.892 29.498 1.00 41.28 90 ARG A C 1
ATOM 754 O O . ARG A 1 90 ? 4.631 3.253 29.458 1.00 41.28 90 ARG A O 1
ATOM 761 N N . GLU A 1 91 ? 6.673 3.714 30.359 1.00 41.81 91 GLU A N 1
ATOM 762 C CA . GLU A 1 91 ? 6.648 3.191 31.728 1.00 41.81 91 GLU A CA 1
ATOM 763 C C . GLU A 1 91 ? 5.875 1.889 31.977 1.00 41.81 91 GLU A C 1
ATOM 765 O O . GLU A 1 91 ? 4.680 1.883 32.264 1.00 41.81 91 GLU A O 1
ATOM 770 N N . GLY A 1 92 ? 6.614 0.779 32.031 1.00 35.44 92 GLY A N 1
ATOM 771 C CA . GLY A 1 92 ? 6.140 -0.422 32.712 1.00 35.44 92 GLY A CA 1
ATOM 772 C C . GLY A 1 92 ? 6.850 -1.685 32.264 1.00 35.44 92 GLY A C 1
ATOM 773 O O . GLY A 1 92 ? 6.426 -2.329 31.315 1.00 35.44 92 GLY A O 1
ATOM 774 N N . ALA A 1 93 ? 7.910 -2.041 32.982 1.00 43.91 93 ALA A N 1
ATOM 775 C CA . ALA A 1 93 ? 8.639 -3.295 32.869 1.00 43.91 93 ALA A CA 1
ATOM 776 C C . ALA A 1 93 ? 7.736 -4.517 32.605 1.00 43.91 93 ALA A C 1
ATOM 778 O O . ALA A 1 93 ? 6.966 -4.934 33.470 1.00 43.91 93 ALA A O 1
ATOM 779 N N . ASN A 1 94 ? 7.883 -5.092 31.414 1.00 35.34 94 ASN A N 1
ATOM 780 C CA . ASN A 1 94 ? 7.931 -6.524 31.134 1.00 35.34 94 ASN A CA 1
ATOM 781 C C . ASN A 1 94 ? 8.319 -6.672 29.660 1.00 35.34 94 ASN A C 1
ATOM 783 O O . ASN A 1 94 ? 7.722 -6.023 28.806 1.00 35.34 94 ASN A O 1
ATOM 787 N N . GLU A 1 95 ? 9.293 -7.532 29.366 1.00 38.72 95 GLU A N 1
ATOM 788 C CA . GLU A 1 95 ? 9.668 -7.990 28.019 1.00 38.72 95 GLU A CA 1
ATOM 789 C C . GLU A 1 95 ? 8.519 -8.804 27.388 1.00 38.72 95 GLU A C 1
ATOM 791 O O . GLU A 1 95 ? 8.637 -9.986 27.065 1.00 38.72 95 GLU A O 1
ATOM 796 N N . ALA A 1 96 ? 7.343 -8.197 27.260 1.00 41.62 96 ALA A N 1
ATOM 797 C CA . ALA A 1 96 ? 6.273 -8.724 26.450 1.00 41.62 96 ALA A CA 1
ATOM 798 C C . ALA A 1 96 ? 6.728 -8.553 25.004 1.00 41.62 96 ALA A C 1
ATOM 800 O O . ALA A 1 96 ? 6.851 -7.428 24.526 1.00 41.62 96 ALA A O 1
ATOM 801 N N . GLN A 1 97 ? 7.011 -9.670 24.330 1.00 45.16 97 GLN A N 1
ATOM 802 C CA . GLN A 1 97 ? 7.161 -9.734 22.880 1.00 45.16 97 GLN A CA 1
ATOM 803 C C . GLN A 1 97 ? 6.055 -8.889 22.245 1.00 45.16 97 GLN A C 1
ATOM 805 O O . GLN A 1 97 ? 4.893 -9.301 22.206 1.00 45.16 97 GLN A O 1
ATOM 810 N N . VAL A 1 98 ? 6.396 -7.677 21.805 1.00 56.66 98 VAL A N 1
ATOM 811 C CA . VAL A 1 98 ? 5.448 -6.813 21.113 1.00 56.66 98 VAL A CA 1
ATOM 812 C C . VAL A 1 98 ? 5.081 -7.578 19.850 1.00 56.66 98 VAL A C 1
ATOM 814 O O . VAL A 1 98 ? 5.942 -7.881 19.027 1.00 56.66 98 VAL A O 1
ATOM 817 N N . ALA A 1 99 ? 3.820 -7.996 19.746 1.00 65.12 99 ALA A N 1
ATOM 818 C CA . ALA A 1 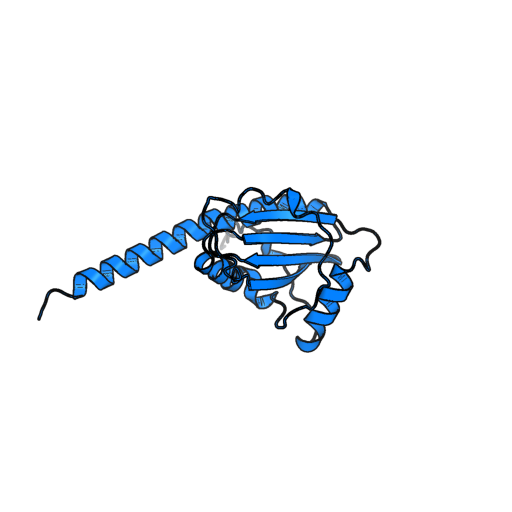99 ? 3.335 -8.815 18.642 1.00 65.12 99 ALA A CA 1
ATOM 819 C C . ALA A 1 99 ? 3.249 -7.961 17.371 1.00 65.12 99 ALA A C 1
ATOM 821 O O . ALA A 1 99 ? 2.173 -7.494 16.989 1.00 65.12 99 ALA A O 1
ATOM 822 N N . VAL A 1 100 ? 4.402 -7.732 16.749 1.00 76.94 100 VAL A N 1
ATOM 823 C CA . VAL A 1 100 ? 4.555 -6.943 15.534 1.00 76.94 100 VAL A CA 1
ATOM 824 C C . VAL A 1 100 ? 4.225 -7.811 14.329 1.00 76.94 100 VAL A C 1
ATOM 826 O O . VAL A 1 100 ? 4.777 -8.894 14.138 1.00 76.94 100 VAL A O 1
ATOM 829 N N . GLU A 1 101 ? 3.322 -7.319 13.492 1.00 84.56 101 GLU A N 1
ATOM 830 C CA . GLU A 1 101 ? 3.003 -7.934 12.210 1.00 84.56 101 GLU A CA 1
ATOM 831 C C . GLU A 1 101 ? 3.703 -7.172 11.090 1.00 84.56 101 GLU A C 1
ATOM 833 O O . GLU A 1 101 ? 3.735 -5.942 11.093 1.00 84.56 101 GLU A O 1
ATOM 838 N N . THR A 1 102 ? 4.269 -7.899 10.125 1.00 89.50 102 THR A N 1
ATOM 839 C CA . THR A 1 102 ? 4.893 -7.284 8.951 1.00 89.50 102 THR A CA 1
ATOM 840 C C . THR A 1 102 ? 4.119 -7.621 7.690 1.00 89.50 102 THR A C 1
ATOM 842 O O . THR A 1 102 ? 3.938 -8.794 7.370 1.00 89.50 102 THR A O 1
ATOM 845 N N . VAL A 1 103 ? 3.728 -6.591 6.940 1.00 92.38 103 VAL A N 1
ATOM 846 C CA . VAL A 1 103 ? 3.084 -6.732 5.630 1.00 92.38 103 VAL A CA 1
ATOM 847 C C . VAL A 1 103 ? 3.956 -6.069 4.572 1.00 92.38 103 VAL A C 1
ATOM 849 O O . VAL A 1 103 ? 4.332 -4.906 4.699 1.00 92.38 103 VAL A O 1
ATOM 852 N N . CYS A 1 104 ? 4.291 -6.814 3.522 1.00 94.38 104 CYS A N 1
ATOM 853 C CA . CYS A 1 104 ? 5.078 -6.317 2.397 1.00 94.38 104 CYS A CA 1
ATOM 854 C C . CYS A 1 104 ? 4.172 -6.097 1.188 1.00 94.38 104 CYS A C 1
ATOM 856 O O . CYS A 1 104 ? 3.303 -6.918 0.897 1.00 94.38 104 CYS A O 1
ATOM 858 N N . VAL A 1 105 ? 4.384 -4.997 0.475 1.00 95.31 105 VAL A N 1
ATOM 859 C CA . VAL A 1 105 ? 3.571 -4.589 -0.671 1.00 95.31 105 VAL A CA 1
ATOM 860 C C . VAL A 1 105 ? 4.481 -4.185 -1.823 1.00 95.31 105 VAL A C 1
ATOM 862 O O . VAL A 1 105 ? 5.427 -3.422 -1.629 1.00 95.31 105 VAL A O 1
ATOM 865 N N . ILE A 1 106 ? 4.177 -4.673 -3.025 1.00 94.81 106 ILE A N 1
ATOM 866 C CA . ILE A 1 106 ? 4.880 -4.323 -4.262 1.00 94.81 106 ILE A CA 1
ATOM 867 C C . ILE A 1 106 ? 3.921 -3.687 -5.266 1.00 94.81 106 ILE A C 1
ATOM 869 O O . ILE A 1 106 ? 2.956 -4.303 -5.715 1.00 94.81 106 ILE A O 1
ATOM 873 N N . VAL A 1 107 ? 4.219 -2.450 -5.651 1.00 95.31 107 VAL A N 1
ATOM 874 C CA . VAL A 1 107 ? 3.442 -1.680 -6.623 1.00 95.31 107 VAL A CA 1
ATOM 875 C C . VAL A 1 107 ? 4.338 -1.276 -7.786 1.00 95.31 107 VAL A C 1
ATOM 877 O O . VAL A 1 107 ? 5.443 -0.774 -7.589 1.00 95.31 107 VAL A O 1
ATOM 880 N N . PHE A 1 108 ? 3.843 -1.446 -9.009 1.00 94.12 108 PHE A N 1
ATOM 881 C CA . PHE A 1 108 ? 4.459 -0.897 -10.214 1.00 94.12 108 PHE A CA 1
ATOM 882 C C . PHE A 1 108 ? 3.696 0.337 -10.690 1.00 94.12 108 PHE A C 1
ATOM 884 O O . PHE A 1 108 ? 2.468 0.360 -10.669 1.00 94.12 108 PHE A O 1
ATOM 891 N N . ILE A 1 109 ? 4.432 1.350 -11.147 1.00 91.75 109 ILE A N 1
ATOM 892 C CA . ILE A 1 109 ? 3.890 2.614 -11.648 1.00 91.75 109 ILE A CA 1
ATOM 893 C C . ILE A 1 109 ? 4.494 2.888 -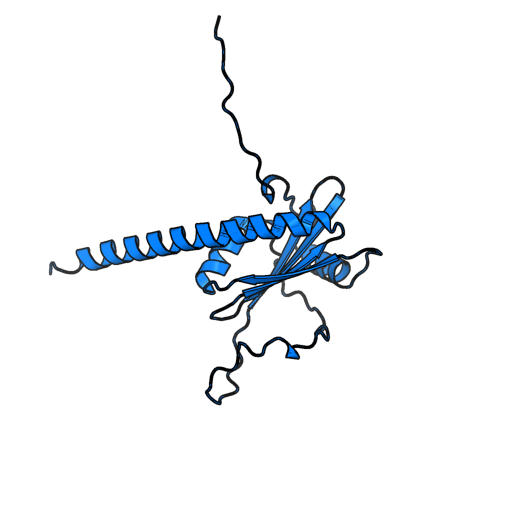13.038 1.00 91.75 109 ILE A C 1
ATOM 895 O O . ILE A 1 109 ? 5.720 2.976 -13.176 1.00 91.75 109 ILE A O 1
ATOM 899 N N . PRO A 1 110 ? 3.679 3.018 -14.102 1.00 88.12 110 PRO A N 1
ATOM 900 C CA . PRO A 1 110 ? 4.176 3.328 -15.442 1.00 88.12 110 PRO A CA 1
ATOM 901 C C . PRO A 1 110 ? 5.010 4.623 -15.499 1.00 88.12 110 PRO A C 1
ATOM 903 O O . PRO A 1 110 ? 4.696 5.578 -14.789 1.00 88.12 110 PRO A O 1
ATOM 906 N N . PRO A 1 111 ? 6.039 4.705 -16.370 1.00 82.69 111 PRO A N 1
ATOM 907 C CA . PRO A 1 111 ? 6.415 3.735 -17.406 1.00 82.69 111 PRO A CA 1
ATOM 908 C C . PRO A 1 111 ? 7.397 2.631 -16.959 1.00 82.69 111 PRO A C 1
ATOM 910 O O . PRO A 1 111 ? 7.904 1.906 -17.810 1.00 82.69 111 PRO A O 1
ATOM 913 N N . GLY A 1 112 ? 7.676 2.473 -15.664 1.00 83.94 112 GLY A N 1
ATOM 914 C CA . GLY A 1 112 ? 8.605 1.435 -15.189 1.00 83.94 112 GLY A CA 1
ATOM 915 C C . GLY A 1 112 ? 9.165 1.659 -13.790 1.00 83.94 112 GLY A C 1
ATOM 916 O O . GLY A 1 112 ? 10.180 1.063 -13.452 1.00 83.94 112 GLY A O 1
ATOM 917 N N . CYS A 1 113 ? 8.537 2.533 -13.006 1.00 89.50 113 CYS A N 1
ATOM 918 C CA . CYS A 1 113 ? 8.909 2.763 -11.623 1.00 89.50 113 CYS A CA 1
ATOM 919 C C . CYS A 1 113 ? 8.287 1.692 -10.731 1.00 89.50 113 CYS A C 1
ATOM 921 O O . CYS A 1 113 ? 7.250 1.107 -11.063 1.00 89.50 113 CYS A O 1
ATOM 923 N N . HIS A 1 114 ? 8.887 1.475 -9.572 1.00 91.44 114 HIS A N 1
ATOM 924 C CA . HIS A 1 114 ? 8.322 0.604 -8.551 1.00 91.44 114 HIS A CA 1
ATOM 925 C C . HIS A 1 114 ? 8.326 1.289 -7.192 1.00 91.44 114 HIS A C 1
ATOM 927 O O . HIS A 1 114 ? 9.107 2.201 -6.906 1.00 91.44 114 HIS A O 1
ATOM 933 N N . LEU A 1 115 ? 7.397 0.841 -6.365 1.00 94.12 115 LEU A N 1
ATOM 934 C CA . LEU A 1 115 ? 7.166 1.313 -5.021 1.00 94.12 115 LEU A CA 1
ATOM 935 C C . LEU A 1 115 ? 6.993 0.077 -4.139 1.00 94.12 115 LEU A C 1
ATOM 937 O O . LEU A 1 115 ? 6.025 -0.672 -4.277 1.00 94.12 115 LEU A O 1
ATOM 941 N N . LEU A 1 116 ? 7.963 -0.151 -3.264 1.00 94.56 116 LEU A N 1
ATOM 942 C CA . LEU A 1 116 ? 7.913 -1.181 -2.239 1.00 94.56 116 LEU A CA 1
ATOM 943 C C . LEU A 1 116 ? 7.513 -0.532 -0.926 1.00 94.56 116 LEU A C 1
ATOM 945 O O . LEU A 1 116 ? 8.026 0.533 -0.579 1.00 94.56 116 LEU A O 1
ATOM 949 N N . MET A 1 117 ? 6.627 -1.183 -0.186 1.00 95.06 117 MET A N 1
ATOM 950 C CA . MET A 1 117 ? 6.226 -0.738 1.142 1.00 95.06 117 MET A CA 1
ATOM 951 C C . MET A 1 117 ? 6.311 -1.905 2.123 1.00 95.06 117 MET A C 1
ATOM 953 O O . MET A 1 117 ? 5.736 -2.965 1.879 1.00 95.06 117 MET A O 1
ATOM 957 N N . ARG A 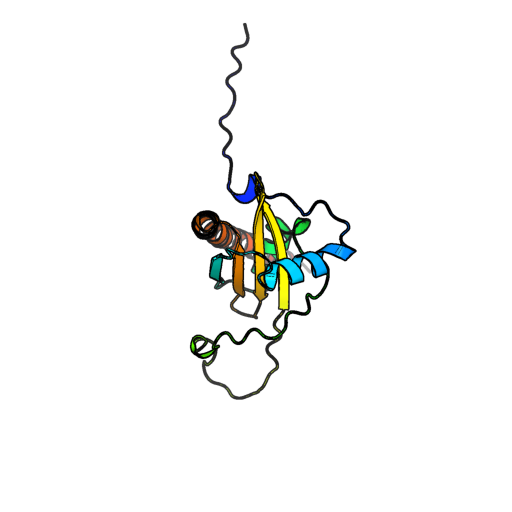1 118 ? 7.002 -1.689 3.243 1.00 93.25 118 ARG A N 1
ATOM 958 C CA . ARG A 1 118 ? 7.060 -2.595 4.393 1.00 93.25 118 ARG A CA 1
ATOM 959 C C . ARG A 1 118 ? 6.320 -1.950 5.552 1.00 93.25 118 ARG A C 1
ATOM 961 O O . ARG A 1 118 ? 6.801 -0.970 6.118 1.00 93.25 118 ARG A O 1
ATOM 968 N N . PHE A 1 119 ? 5.168 -2.503 5.893 1.00 93.00 119 PHE A N 1
ATOM 969 C CA . PHE A 1 119 ? 4.378 -2.111 7.051 1.00 93.00 119 PHE A CA 1
ATOM 970 C C . PHE A 1 119 ? 4.829 -2.936 8.245 1.00 93.00 119 PHE A C 1
ATOM 972 O O . PHE A 1 119 ? 4.788 -4.160 8.191 1.00 93.00 119 PHE A O 1
ATOM 979 N N . THR A 1 120 ? 5.244 -2.267 9.309 1.00 91.31 120 THR A N 1
ATOM 980 C CA . THR A 1 120 ? 5.534 -2.838 10.621 1.00 91.31 120 THR A CA 1
ATOM 981 C C . THR A 1 120 ? 4.423 -2.361 11.550 1.00 91.31 120 THR A C 1
ATOM 983 O O . THR A 1 120 ? 4.408 -1.203 11.961 1.00 91.31 120 THR A O 1
ATOM 986 N N . ILE A 1 121 ? 3.444 -3.229 11.786 1.00 89.19 121 ILE A N 1
ATOM 987 C CA . ILE A 1 121 ? 2.181 -2.909 12.453 1.00 89.19 121 ILE A CA 1
ATOM 988 C C . ILE A 1 121 ? 2.294 -3.327 13.919 1.00 89.19 121 ILE A C 1
ATOM 990 O O . ILE A 1 121 ? 2.415 -4.518 14.221 1.00 89.19 121 ILE A O 1
ATOM 994 N N . SER A 1 122 ? 2.254 -2.349 14.822 1.00 86.06 122 SER A N 1
ATOM 995 C CA . SER A 1 122 ? 2.146 -2.561 16.268 1.00 86.06 122 SER A CA 1
ATOM 996 C C . SER A 1 122 ? 0.699 -2.360 16.735 1.00 86.06 122 SER A C 1
ATOM 998 O O . SER A 1 122 ? -0.203 -2.138 15.928 1.00 86.06 122 SER A O 1
ATOM 1000 N N . THR A 1 123 ? 0.454 -2.451 18.043 1.00 81.62 123 THR A N 1
ATOM 1001 C CA . THR A 1 123 ? -0.881 -2.239 18.621 1.00 81.62 123 THR A CA 1
ATOM 1002 C C . THR A 1 123 ? -1.407 -0.821 18.375 1.00 81.62 123 THR A C 1
ATOM 1004 O O . THR A 1 123 ? -2.583 -0.670 18.056 1.00 81.62 123 THR A O 1
ATOM 1007 N N . HIS A 1 124 ? -0.544 0.194 18.500 1.00 78.75 124 HIS A N 1
ATOM 1008 C CA . HIS A 1 124 ? -0.947 1.610 18.530 1.00 78.75 124 HIS A CA 1
ATOM 1009 C C . HIS A 1 124 ? -0.362 2.460 17.401 1.00 78.75 124 HIS A C 1
ATOM 1011 O O . HIS A 1 124 ? -0.818 3.576 17.172 1.00 78.75 124 HIS A O 1
ATOM 1017 N N . SER A 1 125 ? 0.651 1.957 16.702 1.00 85.19 125 SER A N 1
ATOM 1018 C CA . SER A 1 125 ? 1.285 2.675 15.603 1.00 85.19 125 SER A CA 1
ATOM 1019 C C . SER A 1 125 ? 1.729 1.719 14.507 1.00 85.19 125 SER A C 1
ATOM 1021 O O . SER A 1 125 ? 2.036 0.547 14.743 1.00 85.19 125 SER A O 1
ATOM 1023 N N . THR A 1 126 ? 1.773 2.218 13.279 1.00 89.62 126 THR A N 1
ATOM 1024 C CA . THR A 1 126 ? 2.328 1.484 12.145 1.00 89.62 126 THR A CA 1
ATOM 1025 C C . THR A 1 126 ? 3.446 2.282 11.509 1.00 89.62 126 THR A C 1
ATOM 1027 O O . THR A 1 126 ? 3.255 3.428 11.106 1.00 89.62 126 THR A O 1
ATOM 1030 N N . ILE A 1 127 ? 4.605 1.651 11.361 1.00 91.50 127 ILE A N 1
ATOM 1031 C CA . ILE A 1 127 ? 5.738 2.218 10.635 1.00 91.50 127 ILE A CA 1
ATOM 1032 C C . ILE A 1 127 ? 5.707 1.668 9.216 1.00 91.50 127 ILE A C 1
ATOM 1034 O O . ILE A 1 127 ? 5.747 0.458 9.005 1.00 91.50 127 ILE A O 1
ATOM 1038 N N . VAL A 1 128 ? 5.667 2.555 8.229 1.00 93.69 128 VAL A N 1
ATOM 1039 C CA . VAL A 1 128 ? 5.730 2.204 6.813 1.00 93.69 128 VAL A CA 1
ATOM 1040 C C . VAL A 1 128 ? 7.074 2.638 6.263 1.00 93.69 128 VAL A C 1
ATOM 1042 O O . VAL A 1 128 ? 7.360 3.830 6.151 1.00 93.69 128 VAL A O 1
ATOM 1045 N N . ARG A 1 129 ? 7.903 1.667 5.894 1.00 92.75 129 ARG A N 1
ATOM 1046 C CA . ARG A 1 129 ? 9.150 1.914 5.169 1.00 92.75 129 ARG A CA 1
ATOM 1047 C C . ARG A 1 129 ? 8.880 1.792 3.682 1.00 92.75 129 ARG A C 1
ATOM 1049 O O . ARG A 1 129 ? 8.265 0.825 3.244 1.00 92.75 129 ARG A O 1
ATOM 1056 N N . ILE A 1 130 ? 9.326 2.778 2.922 1.00 94.19 130 ILE A N 1
ATOM 1057 C CA . ILE A 1 130 ? 9.021 2.922 1.505 1.00 94.19 130 ILE A CA 1
ATOM 1058 C C . ILE A 1 130 ? 10.332 2.968 0.738 1.00 94.19 130 ILE A C 1
ATOM 1060 O O . ILE A 1 130 ? 11.183 3.810 1.028 1.00 94.19 130 ILE A O 1
ATOM 1064 N N . LEU A 1 131 ? 10.458 2.104 -0.264 1.00 93.56 131 LEU A N 1
ATOM 1065 C CA . LEU A 1 131 ? 11.550 2.119 -1.228 1.00 93.56 131 LEU A CA 1
ATOM 1066 C C . LEU A 1 131 ? 10.991 2.360 -2.625 1.00 93.56 131 LEU A C 1
ATOM 1068 O O . LEU A 1 131 ? 9.994 1.766 -3.029 1.00 93.56 131 LEU A O 1
ATOM 1072 N N . THR A 1 132 ? 11.651 3.223 -3.388 1.00 93.19 132 THR A N 1
ATOM 1073 C CA . THR A 1 132 ? 11.316 3.468 -4.792 1.00 93.19 132 THR A CA 1
ATOM 1074 C C . THR A 1 132 ? 12.556 3.810 -5.606 1.00 93.19 132 THR A C 1
ATOM 1076 O O . THR A 1 132 ? 13.543 4.307 -5.072 1.00 93.19 132 THR A O 1
ATOM 1079 N N . ASP A 1 133 ? 12.507 3.594 -6.915 1.00 91.19 133 ASP A N 1
ATOM 1080 C CA . ASP A 1 133 ? 13.510 4.071 -7.874 1.00 91.19 133 ASP A CA 1
ATOM 1081 C C . ASP A 1 133 ? 13.304 5.530 -8.315 1.00 91.19 133 ASP A C 1
ATOM 1083 O O . ASP A 1 133 ? 14.111 6.087 -9.070 1.00 91.19 133 ASP A O 1
ATOM 1087 N N . ARG A 1 134 ? 12.222 6.176 -7.859 1.00 90.44 134 ARG A N 1
ATOM 1088 C CA . ARG A 1 134 ? 11.849 7.525 -8.286 1.00 90.44 134 ARG A CA 1
ATOM 1089 C C . ARG A 1 134 ? 11.417 8.394 -7.108 1.00 90.44 134 ARG A C 1
ATOM 1091 O O . ARG A 1 134 ? 10.274 8.339 -6.667 1.00 90.44 134 ARG A O 1
ATOM 1098 N N . PHE A 1 135 ? 12.305 9.283 -6.658 1.00 89.81 135 PHE A N 1
ATOM 1099 C CA . PHE A 1 135 ? 12.058 10.149 -5.495 1.00 89.81 135 PHE A CA 1
ATOM 1100 C C . PHE A 1 135 ? 10.772 10.988 -5.590 1.00 89.81 135 PHE A C 1
ATOM 1102 O O . PHE A 1 135 ? 10.152 11.255 -4.567 1.00 89.81 135 PHE A O 1
ATOM 1109 N N . GLN A 1 136 ? 10.338 11.389 -6.793 1.00 90.31 136 GLN A N 1
ATOM 1110 C CA . GLN A 1 136 ? 9.094 12.152 -6.962 1.00 90.31 136 GLN A CA 1
ATOM 1111 C C . GLN A 1 136 ? 7.858 11.369 -6.509 1.00 90.31 136 GLN A C 1
ATOM 1113 O O . GLN A 1 136 ? 6.864 11.979 -6.141 1.00 90.31 136 GLN A O 1
ATOM 1118 N N . LEU A 1 137 ? 7.900 10.033 -6.506 1.00 90.25 137 LEU A N 1
ATOM 1119 C CA . LEU A 1 137 ? 6.793 9.223 -5.996 1.00 90.25 137 LEU A CA 1
ATOM 1120 C C . LEU A 1 137 ? 6.590 9.432 -4.491 1.00 90.25 137 LEU A C 1
ATOM 1122 O O . LEU A 1 137 ? 5.455 9.407 -4.020 1.00 90.25 137 LEU A O 1
ATOM 1126 N N . LEU A 1 138 ? 7.659 9.740 -3.751 1.00 91.25 138 LEU A N 1
ATOM 1127 C CA . LEU A 1 138 ? 7.601 9.939 -2.303 1.00 91.25 138 LEU A CA 1
ATOM 1128 C C . LEU A 1 138 ? 6.736 11.142 -1.908 1.00 91.25 138 LEU A C 1
ATOM 1130 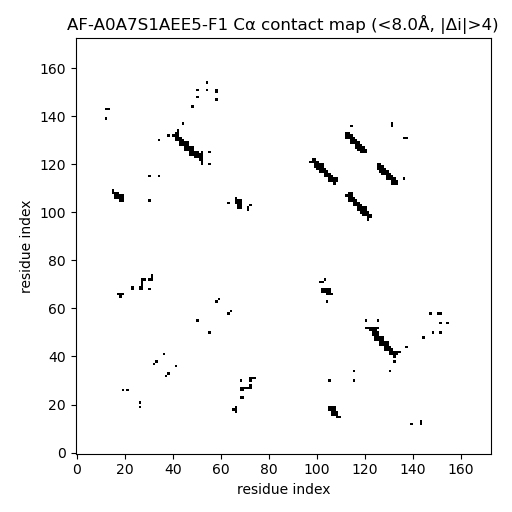O O . LEU A 1 138 ? 6.059 11.074 -0.887 1.00 91.25 138 LEU A O 1
ATOM 1134 N N . SER A 1 139 ? 6.679 12.204 -2.722 1.00 90.44 139 SER A N 1
ATOM 1135 C CA . SER A 1 139 ? 5.820 13.363 -2.427 1.00 90.44 139 SER A CA 1
ATOM 1136 C C . SER A 1 139 ? 4.327 13.058 -2.577 1.00 90.44 139 SER A C 1
ATOM 1138 O O . SER A 1 139 ? 3.496 13.698 -1.939 1.00 90.44 139 SER A O 1
ATOM 1140 N N . TYR A 1 140 ? 3.963 12.079 -3.412 1.00 91.06 140 TYR A N 1
ATOM 1141 C CA . TYR A 1 140 ? 2.567 11.649 -3.543 1.00 91.06 140 TYR A CA 1
ATOM 1142 C C . TYR A 1 140 ? 2.135 10.747 -2.381 1.00 91.06 140 TYR A C 1
ATOM 1144 O O . TYR A 1 140 ? 0.948 10.713 -2.047 1.00 91.06 140 TYR A O 1
ATOM 1152 N N . MET A 1 141 ? 3.088 10.078 -1.721 1.00 91.50 141 MET A N 1
ATOM 1153 C CA . MET A 1 141 ? 2.804 9.206 -0.579 1.00 91.50 141 MET A CA 1
ATOM 1154 C C . MET A 1 141 ? 2.227 9.963 0.616 1.00 91.50 141 MET A C 1
ATOM 1156 O O . MET A 1 141 ? 1.391 9.414 1.325 1.00 91.50 141 MET A O 1
ATOM 1160 N N . ASP A 1 142 ? 2.599 11.230 0.813 1.00 90.19 142 ASP A N 1
ATOM 1161 C CA . ASP A 1 142 ? 2.005 12.059 1.868 1.00 90.19 142 ASP A CA 1
ATOM 1162 C C . ASP A 1 142 ? 0.498 12.223 1.674 1.00 90.19 142 ASP A C 1
ATOM 1164 O O . ASP A 1 142 ? -0.290 11.968 2.581 1.00 90.19 142 ASP A O 1
ATOM 1168 N N . SER A 1 143 ? 0.076 12.579 0.460 1.00 90.94 143 SER A N 1
ATOM 1169 C CA . SER A 1 143 ? -1.349 12.724 0.142 1.00 90.94 143 SER A CA 1
ATOM 1170 C C . SER A 1 143 ? -2.093 11.389 0.219 1.00 90.94 143 SER A C 1
ATOM 1172 O O . SER A 1 143 ? -3.242 11.350 0.660 1.00 90.94 143 SER A O 1
ATOM 1174 N N . PHE A 1 144 ? -1.432 10.295 -0.172 1.00 93.00 144 PHE A N 1
ATOM 1175 C CA . PHE A 1 144 ? -1.976 8.945 -0.059 1.00 93.00 144 PHE A CA 1
ATOM 1176 C C . PHE A 1 144 ? -2.257 8.568 1.403 1.00 93.00 144 PHE A C 1
ATOM 1178 O O . PHE A 1 144 ? -3.402 8.268 1.736 1.00 93.00 144 PHE A O 1
ATOM 1185 N N . PHE A 1 145 ? -1.280 8.677 2.307 1.00 92.94 145 PHE A N 1
ATOM 1186 C CA . PHE A 1 145 ? -1.492 8.335 3.719 1.00 92.94 145 PHE A CA 1
ATOM 1187 C C . PHE A 1 145 ? -2.379 9.342 4.463 1.00 92.94 145 PHE A C 1
ATOM 1189 O O . PHE A 1 145 ? -3.130 8.954 5.353 1.00 92.94 145 PHE A O 1
ATOM 1196 N N . LEU A 1 146 ? -2.413 10.613 4.054 1.00 90.88 146 LEU A N 1
ATOM 1197 C CA . LEU A 1 146 ? -3.409 11.559 4.573 1.00 90.88 146 LEU A CA 1
ATOM 1198 C C . LEU A 1 146 ? -4.845 11.141 4.220 1.00 90.88 146 LEU A C 1
ATOM 1200 O O . LEU A 1 146 ? -5.772 11.361 5.004 1.00 90.88 146 LEU A O 1
ATOM 1204 N N . SER A 1 147 ? -5.054 10.530 3.049 1.00 91.25 147 SER A N 1
ATOM 1205 C CA . SER A 1 147 ? -6.365 9.982 2.686 1.00 91.25 147 SER A CA 1
ATOM 1206 C C . SER A 1 147 ? -6.753 8.783 3.561 1.00 91.25 147 SER A C 1
ATOM 1208 O O . SER A 1 147 ? -7.933 8.626 3.877 1.00 91.25 147 SER A O 1
ATOM 1210 N N . TRP A 1 148 ? -5.772 8.010 4.047 1.00 92.81 148 TRP A N 1
ATOM 1211 C CA . TRP A 1 148 ? -5.999 6.918 4.998 1.00 92.81 148 TRP A CA 1
ATOM 1212 C C . TRP A 1 148 ? -6.505 7.433 6.335 1.00 92.81 148 TRP A C 1
ATOM 1214 O O . TRP A 1 148 ? -7.450 6.863 6.863 1.00 92.81 148 TRP A O 1
ATOM 1224 N N . SER A 1 149 ? -5.966 8.542 6.848 1.00 89.69 149 SER A N 1
ATOM 1225 C CA . SER A 1 149 ? -6.478 9.157 8.081 1.00 89.69 149 SER A CA 1
ATOM 1226 C C . SER A 1 149 ? -7.954 9.551 7.954 1.00 89.69 149 SER A C 1
ATOM 1228 O O . SER A 1 149 ? -8.732 9.372 8.886 1.00 89.69 149 SER A O 1
ATOM 1230 N N . ARG A 1 150 ? -8.380 10.041 6.781 1.00 89.50 150 ARG A N 1
ATOM 1231 C CA . ARG A 1 150 ? -9.794 10.372 6.524 1.00 89.50 150 ARG A CA 1
ATOM 1232 C C . ARG A 1 150 ? -10.668 9.123 6.414 1.00 89.50 150 ARG A C 1
ATOM 1234 O O . ARG A 1 150 ? -11.779 9.111 6.933 1.00 89.50 150 ARG A O 1
ATOM 1241 N N . ALA A 1 151 ? -10.175 8.082 5.746 1.00 89.50 151 ALA A N 1
ATOM 1242 C CA . ALA A 1 151 ? -10.870 6.802 5.643 1.00 89.50 151 ALA A CA 1
ATOM 1243 C C . ALA A 1 151 ? -10.964 6.084 7.002 1.00 89.50 151 ALA A C 1
ATOM 1245 O O . ALA A 1 151 ? -11.973 5.455 7.294 1.00 89.50 151 ALA A O 1
ATOM 1246 N N . ALA A 1 152 ? -9.954 6.224 7.861 1.00 89.56 152 ALA A N 1
ATOM 1247 C CA . ALA A 1 152 ? -9.964 5.691 9.217 1.00 89.56 152 ALA A CA 1
ATOM 1248 C C . ALA A 1 152 ? -11.114 6.280 10.044 1.00 89.56 152 ALA A C 1
ATOM 1250 O O . ALA A 1 152 ? -11.857 5.529 10.667 1.00 89.56 152 ALA A O 1
ATOM 1251 N N . LEU A 1 153 ? -11.317 7.602 9.988 1.00 88.50 153 LEU A N 1
ATOM 1252 C CA . LEU A 1 153 ? -12.429 8.258 10.685 1.00 88.50 153 LEU A CA 1
ATOM 1253 C C . LEU A 1 153 ? -13.788 7.695 10.250 1.00 88.50 153 LEU A C 1
ATOM 1255 O O . LEU A 1 153 ? -14.616 7.378 11.099 1.00 88.50 153 LEU A O 1
ATOM 1259 N N . SER A 1 154 ? -13.998 7.491 8.946 1.00 88.56 154 SER A N 1
ATOM 1260 C CA . SER A 1 154 ? -15.267 6.943 8.453 1.00 88.56 154 SER A CA 1
ATOM 1261 C C . SER A 1 154 ? -15.469 5.469 8.822 1.00 88.56 154 SER A C 1
ATOM 1263 O O . SER A 1 154 ? -16.602 5.042 9.040 1.00 88.56 154 SER A O 1
ATOM 1265 N N . LEU A 1 155 ? -14.395 4.679 8.939 1.00 87.19 155 LEU A N 1
ATOM 1266 C CA . LEU A 1 155 ? -14.470 3.307 9.452 1.00 87.19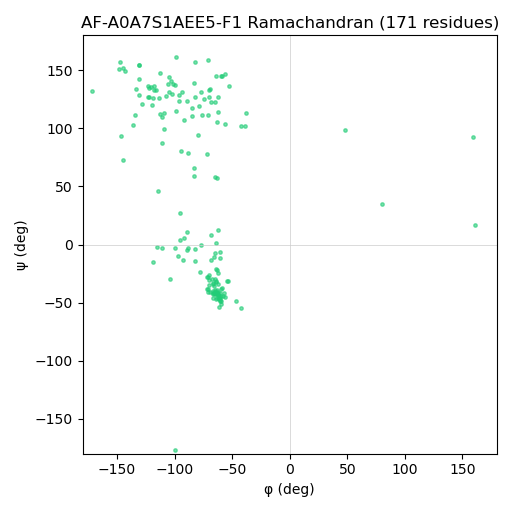 155 LEU A CA 1
ATOM 1267 C C . LEU A 1 155 ? -14.860 3.280 10.935 1.00 87.19 155 LEU A C 1
ATOM 1269 O O . LEU A 1 155 ? -15.719 2.487 11.318 1.00 87.19 155 LEU A O 1
ATOM 1273 N N . VAL A 1 156 ? -14.290 4.176 11.745 1.00 86.31 156 VAL A N 1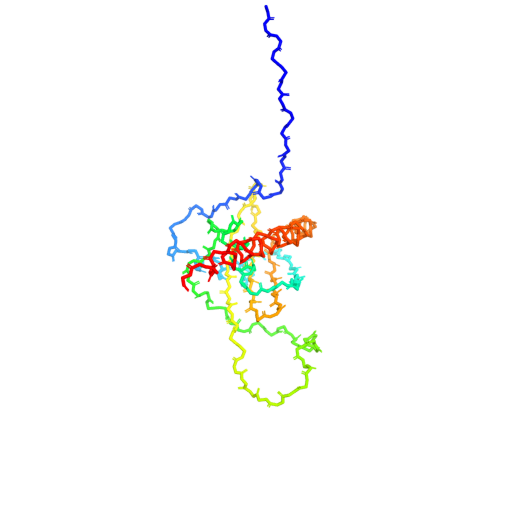
ATOM 1274 C CA . VAL A 1 156 ? -14.631 4.305 13.170 1.00 86.31 156 VAL A CA 1
ATOM 1275 C C . VAL A 1 156 ? -16.090 4.731 13.345 1.00 86.31 156 VAL A C 1
ATOM 1277 O O . VAL A 1 156 ? -16.821 4.096 14.100 1.00 86.31 156 VAL A O 1
ATOM 1280 N N . GLU A 1 157 ? -16.556 5.738 12.601 1.00 87.56 157 GLU A N 1
ATOM 1281 C CA . GLU A 1 157 ? -17.961 6.176 12.633 1.00 87.56 157 GLU A CA 1
ATOM 1282 C C . GLU A 1 157 ? -18.930 5.035 12.292 1.00 87.56 157 GLU A C 1
ATOM 1284 O O . GLU A 1 157 ? -19.958 4.862 12.950 1.00 87.56 157 GLU A O 1
ATOM 1289 N N . ARG A 1 158 ? -18.590 4.215 11.289 1.00 84.56 158 ARG A N 1
ATOM 1290 C CA . ARG A 1 158 ? -19.393 3.047 10.902 1.00 84.56 158 ARG A CA 1
ATOM 1291 C C . ARG A 1 158 ? -19.404 1.965 11.977 1.00 84.56 158 ARG A C 1
ATOM 1293 O O . ARG A 1 158 ? -20.457 1.373 12.201 1.00 84.56 158 ARG A O 1
ATOM 1300 N N . ALA A 1 159 ? -18.273 1.710 12.632 1.00 82.56 159 ALA A N 1
ATOM 1301 C CA . ALA A 1 159 ? -18.197 0.749 13.729 1.00 82.56 159 ALA A CA 1
ATOM 1302 C C . ALA A 1 159 ? -19.072 1.192 14.915 1.00 82.56 159 ALA A C 1
ATOM 1304 O O . ALA A 1 159 ? -19.892 0.411 15.397 1.00 82.56 159 ALA A O 1
ATOM 1305 N N . VAL A 1 160 ? -18.993 2.471 15.302 1.00 84.88 160 VAL A N 1
ATOM 1306 C CA . VAL A 1 160 ? -19.822 3.052 16.374 1.00 84.88 160 VAL A CA 1
ATOM 1307 C C . VAL A 1 160 ? -21.314 2.979 16.032 1.00 84.88 160 VAL A C 1
ATOM 1309 O O . VAL A 1 160 ? -22.123 2.584 16.871 1.00 84.88 160 VAL A O 1
ATOM 1312 N N . ALA A 1 161 ? -21.699 3.304 14.794 1.00 82.88 161 ALA A N 1
ATOM 1313 C CA . ALA A 1 161 ? -23.093 3.208 14.358 1.00 82.88 161 ALA A CA 1
ATOM 1314 C C . ALA A 1 161 ? -23.637 1.768 14.456 1.00 82.88 161 ALA A C 1
ATOM 1316 O O . ALA A 1 161 ? -24.750 1.557 14.940 1.00 82.88 161 ALA A O 1
ATOM 1317 N N . GLN A 1 162 ? -22.835 0.771 14.070 1.00 81.31 162 GLN A N 1
ATOM 1318 C CA . GLN A 1 162 ? -23.213 -0.644 14.157 1.00 81.31 162 GLN A CA 1
ATOM 1319 C C . GLN A 1 162 ? -23.359 -1.140 15.604 1.00 81.31 162 GLN A C 1
ATOM 1321 O O . GLN A 1 162 ? -24.200 -1.999 15.880 1.00 81.31 162 GLN A O 1
ATOM 1326 N N . GLU A 1 163 ? -22.572 -0.614 16.543 1.00 80.31 163 GLU A N 1
ATOM 1327 C CA . GLU A 1 163 ? -22.691 -0.955 17.965 1.00 80.31 163 GLU A CA 1
ATOM 1328 C C . GLU A 1 163 ? -23.952 -0.363 18.606 1.00 80.31 163 GLU A C 1
ATOM 1330 O O . GLU A 1 163 ? -24.626 -1.049 19.377 1.00 80.31 163 GLU A O 1
ATOM 1335 N N . ILE A 1 164 ? -24.332 0.866 18.241 1.00 79.19 164 ILE A N 1
ATOM 1336 C CA . ILE A 1 164 ? -25.561 1.515 18.732 1.00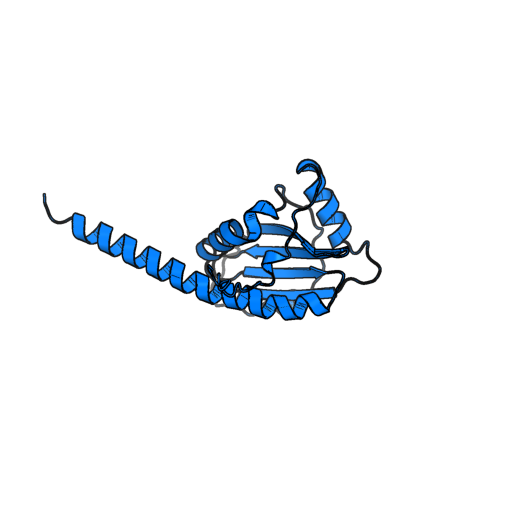 79.19 164 ILE A CA 1
ATOM 1337 C C . ILE A 1 164 ? -26.815 0.755 18.266 1.00 79.19 164 ILE A C 1
ATOM 1339 O O . ILE A 1 164 ? -27.751 0.546 19.049 1.00 79.19 164 ILE A O 1
ATOM 1343 N N . GLU A 1 165 ? -26.829 0.287 17.015 1.00 73.25 165 GLU A N 1
ATOM 1344 C CA . GLU A 1 165 ? -27.917 -0.538 16.477 1.00 73.25 165 GLU A CA 1
ATOM 1345 C C . GLU A 1 165 ? -28.010 -1.901 17.180 1.00 73.25 165 GLU A C 1
ATOM 1347 O O . GLU A 1 165 ? -29.107 -2.361 17.503 1.00 73.25 165 GLU A O 1
ATOM 1352 N N . ARG A 1 166 ? -26.868 -2.526 17.499 1.00 67.50 166 ARG A N 1
ATOM 1353 C CA . ARG A 1 166 ? -26.824 -3.790 18.255 1.00 67.50 166 ARG A CA 1
ATOM 1354 C C . ARG A 1 166 ? -27.235 -3.625 19.720 1.00 67.50 166 ARG A C 1
ATOM 1356 O O . ARG A 1 166 ? -27.889 -4.513 20.260 1.00 67.50 166 ARG A O 1
ATOM 1363 N N . GLY A 1 167 ? -26.907 -2.498 20.351 1.00 60.84 167 GLY A N 1
ATOM 1364 C CA . GLY A 1 167 ? -27.287 -2.195 21.736 1.00 60.84 167 GLY A CA 1
ATOM 1365 C C . GLY A 1 167 ? -28.775 -1.875 21.924 1.00 60.84 167 GLY A C 1
ATOM 1366 O O . GLY A 1 167 ? -29.336 -2.154 22.982 1.00 60.84 167 GLY A O 1
ATOM 1367 N N . SER A 1 168 ? -29.446 -1.350 20.894 1.00 59.28 168 SER A N 1
ATOM 1368 C CA . SER A 1 168 ? -30.866 -0.959 20.967 1.00 59.28 168 SER A CA 1
ATOM 1369 C C . SER A 1 168 ? -31.848 -2.126 20.766 1.00 59.28 168 SER A C 1
ATOM 1371 O O . SER A 1 168 ? -33.025 -2.003 21.100 1.00 59.28 168 SER A O 1
ATOM 1373 N N . GLY A 1 169 ? -31.382 -3.275 20.263 1.00 55.97 169 GLY A N 1
ATOM 1374 C CA . GLY A 1 169 ? -32.197 -4.481 20.051 1.00 55.97 169 GLY A CA 1
ATOM 1375 C C . GLY A 1 169 ? -32.292 -5.437 21.249 1.00 55.97 169 GLY A C 1
ATOM 1376 O O . GLY A 1 169 ? -32.983 -6.446 21.157 1.00 55.97 169 GLY A O 1
ATOM 1377 N N . GLY A 1 170 ? -31.601 -5.154 22.361 1.00 50.47 170 GLY A N 1
ATOM 1378 C CA . GLY A 1 170 ? -31.460 -6.074 23.501 1.00 50.47 170 GLY A CA 1
ATOM 1379 C C . GLY A 1 170 ? -32.449 -5.892 24.659 1.00 50.47 170 GLY A C 1
ATOM 1380 O O . GLY A 1 170 ? -32.314 -6.581 25.664 1.00 50.47 170 GLY A O 1
ATOM 1381 N N . SER A 1 171 ? -33.422 -4.979 24.558 1.00 48.34 171 SER A N 1
ATOM 1382 C CA . SER A 1 171 ? -34.342 -4.637 25.660 1.00 48.34 171 SER A CA 1
ATOM 1383 C C . SER A 1 171 ? -35.798 -5.014 25.362 1.00 48.34 171 SER A C 1
ATOM 1385 O O . SER A 1 171 ? -36.716 -4.221 25.551 1.00 48.34 171 SER A O 1
ATOM 1387 N N . GLN A 1 172 ? -36.014 -6.224 24.849 1.00 48.50 172 GLN A N 1
ATOM 1388 C CA . GLN A 1 172 ? -37.307 -6.910 24.885 1.00 48.50 172 GLN A CA 1
ATOM 1389 C C . GLN A 1 172 ? -37.046 -8.409 25.011 1.00 48.50 172 GLN A C 1
ATOM 1391 O O . GLN A 1 172 ? -36.821 -9.058 23.995 1.00 48.50 172 GLN A O 1
ATOM 1396 N N . LEU A 1 173 ? -37.032 -8.923 26.243 1.00 41.62 173 LEU A N 1
ATOM 1397 C CA . LEU A 1 173 ? -37.454 -10.274 26.640 1.00 41.62 173 LEU A CA 1
ATOM 1398 C C . LEU A 1 173 ? -37.548 -10.334 28.170 1.00 41.62 173 LEU A C 1
ATOM 1400 O O . LEU A 1 173 ? -36.575 -9.915 28.834 1.00 41.62 173 LEU A O 1
#

Solvent-accessible surface area (backbone atoms only — not comparable to full-atom values): 10684 Å² total; per-residue (Å²): 135,86,84,80,79,79,79,90,80,85,87,56,79,73,77,49,60,35,56,72,95,61,66,73,88,51,41,41,62,52,48,53,49,59,68,76,53,77,49,99,54,74,36,78,51,78,48,80,42,88,42,45,40,71,55,50,52,50,49,43,52,75,76,39,46,86,26,50,42,90,56,90,64,86,71,74,86,72,92,65,78,65,84,81,54,78,81,74,74,79,83,77,96,68,95,65,79,76,80,63,44,78,48,44,33,44,37,34,33,85,98,76,44,44,42,38,37,40,35,42,35,32,73,64,37,28,42,34,41,35,41,23,65,46,64,75,57,58,68,52,47,55,60,53,55,54,50,46,59,58,51,47,54,55,52,52,55,51,53,54,53,55,49,54,58,60,63,69,69,71,86,79,132

Organism: Noctiluca scintillans (NCBI:txid2966)

Radius of gyration: 20.07 Å; Cα contacts (8 Å, |Δi|>4): 194; chains: 1; bounding box: 59×35×64 Å